Protein AF-A0A660XM13-F1 (afdb_monomer)

Secondary structure (DSSP, 8-state):
--HHHHHHHHHHHHHHHTTT---PPSPBPPHHHHHHHHHHHHHHHHTT-TTS-EEEES--B----HHHHHHHHHHTT---HHHHHHHHHHTTS--B--GGGS-TTEEEE-TTS--TT--EEEEBPPEE-TTSSEEEEEEEEEEETTEEEEEEEEEEEETTEEEEEEEEEE---

Solvent-accessible surface area (backbone atoms only — not comparable to full-atom values): 9943 Å² total; pe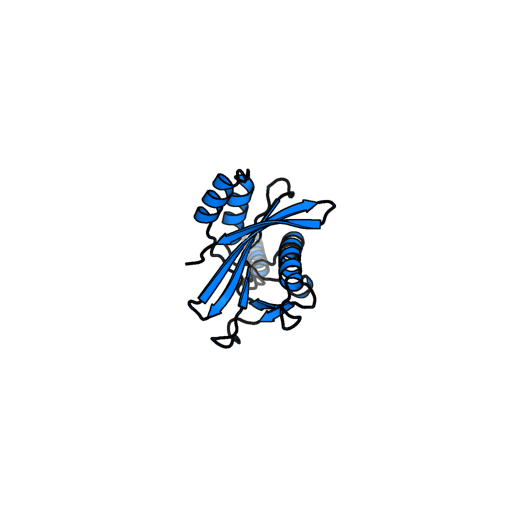r-residue (Å²): 131,77,72,64,60,58,56,54,52,54,55,53,52,56,55,63,70,63,73,74,73,63,84,77,66,57,54,68,65,52,73,67,48,37,49,50,52,40,44,52,49,50,52,53,49,74,75,61,46,91,75,73,54,48,54,33,41,65,74,32,40,52,77,75,64,62,72,60,50,51,54,52,28,62,75,70,69,51,91,46,74,59,26,56,53,36,22,56,60,51,19,75,45,59,45,30,85,60,73,94,66,47,60,90,46,56,40,82,36,54,73,88,77,50,56,87,61,62,53,39,35,40,42,38,50,55,8,49,24,92,86,65,45,40,37,39,34,42,38,32,46,35,52,39,100,88,42,63,51,27,34,39,38,35,28,38,55,54,101,88,42,61,40,81,78,44,74,47,83,40,90,77,130

pLDDT: mean 79.14, std 15.69, range [43.84, 98.0]

Mean predicted aligned error: 10.19 Å

Radius of gyration: 20.8 Å; Cα contacts (8 Å, |Δi|>4): 277; chains: 1; bounding box: 62×31×64 Å

Foldseek 3Di:
DPPPVVVVVVVVVVVVVVPPPDVDDAAADDLLQLLQVQQVVVVVVVVCDPPLAAEAEFWAALDDPLVVVVVVCVVVVNDDPQQSVQLNVQSNTTYGYDPVSHDPRYDYDYPVRDDQQPWHKHKGGWGAGPVRFKIKIKIKTGRHPPDIKIKIFIWGQDPNHTHTPDMDIDDDD

Nearest PDB structures (foldseek):
  3blz-assembly1_D  TM=7.588E-01  e=1.057E-01  Shewanella baltica OS155
  8dte-assembly1_A  TM=4.342E-01  e=5.038E-02  Neisseria gonorrhoeae NCCP11945
  7mqa-assembly1_LH  TM=7.138E-01  e=1.174E+00  Homo sapiens
  6hsy-assembly1_A  TM=4.405E-01  e=1.842E-01  Pseudomonas aeruginosa PAO1
  6bju-assembly1_B  TM=6.022E-01  e=4.947E-01  Pseudomonas sp. EGD-AKN5

Sequence (173 aa):
MKRRTTLLCIIFLLFLVACDLKPEGPPELSNEEHAIISAVLDSIMHQGHPLGTIDVYDLTTTSTNCPSLHIAFEQDSIGSDSLLNNYYNANRIRYALNMDKLPNYVMLKDTEEAEPYSGYTAFTRPGISNDGLLAIVEYSSMSAPLAGCGMAALLEKEDGEWQIVWVEMIWIS

Structure (mmCIF, N/CA/C/O backbone):
data_AF-A0A660XM13-F1
#
_entry.id   AF-A0A660XM13-F1
#
loop_
_atom_site.group_PDB
_atom_site.id
_atom_site.type_symbol
_atom_site.label_atom_id
_atom_site.label_alt_id
_atom_site.label_comp_id
_atom_site.label_asym_id
_atom_site.label_entity_id
_atom_site.label_seq_id
_atom_site.pdbx_PDB_ins_code
_atom_site.Cartn_x
_atom_site.Cartn_y
_atom_site.Cartn_z
_atom_site.occupancy
_atom_site.B_iso_or_equiv
_atom_site.auth_seq_id
_atom_site.auth_comp_id
_atom_site.auth_asym_id
_atom_site.auth_atom_id
_atom_site.pdbx_PDB_model_num
ATOM 1 N N . MET A 1 1 ? 44.561 -3.809 45.316 1.00 52.47 1 MET A N 1
ATOM 2 C CA . MET A 1 1 ? 44.864 -3.737 43.864 1.00 52.47 1 MET A CA 1
ATOM 3 C C . MET A 1 1 ? 44.066 -4.699 42.963 1.00 52.47 1 MET A C 1
ATOM 5 O O . MET A 1 1 ? 44.174 -4.552 41.760 1.00 52.47 1 MET A O 1
ATOM 9 N N . LYS A 1 2 ? 43.216 -5.616 43.467 1.00 51.25 2 LYS A N 1
ATOM 10 C CA . LYS A 1 2 ? 42.500 -6.610 42.625 1.00 51.25 2 LYS A CA 1
ATOM 11 C C . LYS A 1 2 ? 41.149 -6.173 42.015 1.00 51.25 2 LYS A C 1
ATOM 13 O O . LYS A 1 2 ? 40.631 -6.884 41.171 1.00 51.25 2 LYS A O 1
ATOM 18 N N . ARG A 1 3 ? 40.569 -5.030 42.416 1.00 52.56 3 ARG A N 1
ATOM 19 C CA . ARG A 1 3 ? 39.231 -4.583 41.949 1.00 52.56 3 ARG A CA 1
ATOM 20 C C . ARG A 1 3 ? 39.227 -3.775 40.643 1.00 52.56 3 ARG A C 1
ATOM 22 O O . ARG A 1 3 ? 38.187 -3.681 40.008 1.00 52.56 3 ARG A O 1
ATOM 29 N N . ARG A 1 4 ? 40.359 -3.181 40.242 1.00 52.62 4 ARG A N 1
ATOM 30 C CA . ARG A 1 4 ? 40.431 -2.344 39.026 1.00 52.62 4 ARG A CA 1
ATOM 31 C C . ARG A 1 4 ? 40.575 -3.168 37.743 1.00 52.62 4 ARG A C 1
ATOM 33 O O . ARG A 1 4 ? 40.080 -2.752 36.706 1.00 52.62 4 ARG A O 1
ATOM 40 N N . THR A 1 5 ? 41.184 -4.348 37.827 1.00 56.50 5 THR A N 1
ATOM 41 C CA . THR A 1 5 ? 41.402 -5.237 36.677 1.00 56.50 5 THR A CA 1
ATOM 42 C C . THR A 1 5 ? 40.111 -5.904 36.206 1.00 56.50 5 THR A C 1
ATOM 44 O O . THR A 1 5 ? 39.901 -6.046 35.010 1.00 56.50 5 THR A O 1
ATOM 47 N N . THR A 1 6 ? 39.202 -6.244 37.124 1.00 57.38 6 THR A N 1
ATOM 48 C CA . THR A 1 6 ? 37.919 -6.880 36.779 1.00 57.38 6 THR A CA 1
ATOM 49 C C . THR A 1 6 ? 36.967 -5.923 36.057 1.00 57.38 6 THR A C 1
ATOM 51 O O . THR A 1 6 ? 36.249 -6.345 35.158 1.00 57.38 6 THR A O 1
ATOM 54 N N . LEU A 1 7 ? 36.987 -4.630 36.408 1.00 55.59 7 LEU A N 1
ATOM 55 C CA . LEU A 1 7 ? 36.122 -3.620 35.786 1.00 55.59 7 LEU A CA 1
ATOM 56 C C . LEU A 1 7 ? 36.521 -3.338 34.324 1.00 55.59 7 LEU A C 1
ATOM 58 O O . LEU A 1 7 ? 35.660 -3.170 33.469 1.00 55.59 7 LEU A O 1
ATOM 62 N N . LEU A 1 8 ? 37.826 -3.344 34.032 1.00 56.66 8 LEU A N 1
ATOM 63 C CA . LEU A 1 8 ? 38.365 -3.152 32.681 1.00 56.66 8 LEU A CA 1
ATOM 64 C C . LEU A 1 8 ? 38.018 -4.314 31.740 1.00 56.66 8 LEU A C 1
ATOM 66 O O . LEU A 1 8 ? 37.688 -4.069 30.583 1.00 56.66 8 LEU A O 1
ATOM 70 N N . CYS A 1 9 ? 38.007 -5.557 32.234 1.00 55.38 9 CYS A N 1
ATOM 71 C CA . CYS A 1 9 ? 37.605 -6.711 31.425 1.00 55.38 9 CYS A CA 1
ATOM 72 C C . CYS A 1 9 ? 36.116 -6.685 31.042 1.00 55.38 9 CYS A C 1
ATOM 74 O O . CYS A 1 9 ? 35.778 -7.112 29.945 1.00 55.38 9 CYS A O 1
ATOM 76 N N . ILE A 1 10 ? 35.234 -6.159 31.902 1.00 59.25 10 ILE A N 1
ATOM 77 C CA . ILE A 1 10 ? 33.792 -6.055 31.608 1.00 59.25 10 ILE A CA 1
ATOM 78 C C . ILE A 1 10 ? 33.529 -4.995 30.531 1.00 59.25 10 ILE A C 1
ATOM 80 O O . ILE A 1 10 ? 32.739 -5.230 29.623 1.00 59.25 10 ILE A O 1
ATOM 84 N N . ILE A 1 11 ? 34.232 -3.859 30.580 1.00 59.16 11 ILE A N 1
ATOM 85 C CA . ILE A 1 11 ? 34.110 -2.804 29.560 1.00 59.16 11 ILE A CA 1
ATOM 86 C C . ILE A 1 11 ? 34.630 -3.301 28.201 1.00 59.16 11 ILE A C 1
ATOM 88 O O . ILE A 1 11 ? 34.007 -3.034 27.179 1.00 59.16 11 ILE A O 1
ATOM 92 N N . PHE A 1 12 ? 35.716 -4.082 28.179 1.00 54.56 12 PHE A N 1
ATOM 93 C CA . PHE A 1 12 ? 36.238 -4.673 26.940 1.00 54.56 12 PHE A CA 1
ATOM 94 C C . PHE A 1 12 ? 35.311 -5.755 26.358 1.00 54.56 12 PHE A C 1
ATOM 96 O O . PHE A 1 12 ? 35.163 -5.841 25.143 1.00 54.56 12 PHE A O 1
ATOM 103 N N . LEU A 1 13 ? 34.643 -6.544 27.209 1.00 53.69 13 LEU A N 1
ATOM 104 C CA . LEU A 1 13 ? 33.629 -7.515 26.779 1.00 53.69 13 LEU A CA 1
ATOM 105 C C . LEU A 1 13 ? 32.372 -6.837 26.216 1.00 53.69 13 LEU A C 1
ATOM 107 O O . LEU A 1 13 ? 31.831 -7.311 25.225 1.00 53.69 13 LEU A O 1
ATOM 111 N N . LEU A 1 14 ? 31.944 -5.708 26.788 1.00 54.31 14 LEU A N 1
ATOM 112 C CA . LEU A 1 14 ? 30.827 -4.920 26.250 1.00 54.31 14 LEU A CA 1
ATOM 113 C C . LEU A 1 14 ? 31.175 -4.261 24.904 1.00 54.31 14 LEU A C 1
ATOM 115 O O . LEU A 1 14 ? 30.317 -4.189 24.031 1.00 54.31 14 LEU A O 1
ATOM 119 N N . PHE A 1 15 ? 32.430 -3.849 24.697 1.00 51.28 15 PHE A N 1
ATOM 120 C CA . PHE A 1 15 ? 32.892 -3.335 23.401 1.00 51.28 15 PHE A CA 1
ATOM 121 C C . PHE A 1 15 ? 33.014 -4.422 22.322 1.00 51.28 15 PHE A C 1
ATOM 123 O O . PHE A 1 15 ? 32.803 -4.130 21.151 1.00 51.28 15 PHE A O 1
ATOM 130 N N . LEU A 1 16 ? 33.303 -5.674 22.692 1.00 50.00 16 LEU A N 1
ATOM 131 C CA . LEU A 1 16 ? 33.372 -6.791 21.740 1.00 50.00 16 LEU A CA 1
ATOM 132 C C . LEU A 1 16 ? 31.989 -7.298 21.298 1.00 50.00 16 LEU A C 1
ATOM 134 O O . LEU A 1 16 ? 31.873 -7.821 20.196 1.00 50.00 16 LEU A O 1
ATOM 138 N N . VAL A 1 17 ? 30.942 -7.100 22.106 1.00 50.84 17 VAL A N 1
ATOM 139 C CA . VAL A 1 17 ? 29.545 -7.388 21.715 1.00 50.84 17 VAL A CA 1
ATOM 140 C C . VAL A 1 17 ? 28.957 -6.276 20.830 1.00 50.84 17 VAL A C 1
ATOM 142 O O . VAL A 1 17 ? 27.989 -6.505 20.115 1.00 50.84 17 VAL A O 1
ATOM 145 N N . ALA A 1 18 ? 29.565 -5.086 20.811 1.00 49.06 18 ALA A N 1
ATOM 146 C CA . ALA A 1 18 ? 29.131 -3.966 19.972 1.00 49.06 18 ALA A CA 1
ATOM 147 C C . ALA A 1 18 ? 29.688 -4.001 18.529 1.00 49.06 18 ALA A C 1
ATOM 149 O O . ALA A 1 18 ? 29.364 -3.122 17.734 1.00 49.06 18 ALA A O 1
ATOM 150 N N . CYS A 1 19 ? 30.515 -4.994 18.178 1.00 44.31 19 CYS A N 1
ATOM 151 C CA . CYS A 1 19 ? 31.246 -5.054 16.904 1.00 44.31 19 CYS A CA 1
ATOM 152 C C . CYS A 1 19 ? 30.667 -6.042 15.871 1.00 44.31 19 CYS A C 1
ATOM 154 O O . CYS A 1 19 ? 31.425 -6.591 15.077 1.00 44.31 19 CYS A O 1
ATOM 156 N N . ASP A 1 20 ? 29.348 -6.244 15.849 1.00 43.84 20 ASP A N 1
ATOM 157 C CA . ASP A 1 20 ? 28.671 -6.932 14.730 1.00 43.84 20 ASP A CA 1
ATOM 158 C C . ASP A 1 20 ? 27.363 -6.236 14.309 1.00 43.84 20 ASP A C 1
ATOM 160 O O . ASP A 1 20 ? 26.462 -6.825 13.715 1.00 43.84 20 ASP A O 1
ATOM 164 N N . LEU A 1 21 ? 27.255 -4.937 14.609 1.00 46.00 21 LEU A N 1
ATOM 165 C CA . LEU A 1 21 ? 26.263 -4.069 13.985 1.00 46.00 21 LEU A CA 1
ATOM 166 C C . LEU A 1 21 ? 26.720 -3.825 12.545 1.00 46.00 21 LEU A C 1
ATOM 168 O O . LEU A 1 21 ? 27.392 -2.834 12.244 1.00 46.00 21 LEU A O 1
ATOM 172 N N . LYS A 1 22 ? 26.351 -4.737 11.635 1.00 50.84 22 LYS A N 1
ATOM 173 C CA . LYS A 1 22 ? 26.133 -4.343 10.237 1.00 50.84 22 LYS A CA 1
ATOM 174 C C . LYS A 1 22 ? 25.315 -3.046 10.276 1.00 50.84 22 LYS A C 1
ATOM 176 O O . LYS A 1 22 ? 24.415 -2.970 11.113 1.00 50.84 22 LYS A O 1
ATOM 181 N N . PRO A 1 23 ? 25.605 -2.030 9.443 1.00 52.38 23 PRO A N 1
ATOM 182 C CA . PRO A 1 23 ? 24.670 -0.922 9.299 1.00 52.38 23 PRO A CA 1
ATOM 183 C C . PRO A 1 23 ? 23.321 -1.558 8.963 1.00 52.38 23 PRO A C 1
ATOM 185 O O . PRO A 1 23 ? 23.200 -2.192 7.915 1.00 52.38 23 PRO A O 1
ATOM 188 N N . GLU A 1 24 ? 22.386 -1.540 9.919 1.00 66.38 24 GLU A N 1
ATOM 189 C CA . GLU A 1 24 ? 21.099 -2.198 9.749 1.00 66.38 24 GLU A CA 1
ATOM 190 C C . GLU A 1 24 ? 20.472 -1.541 8.526 1.00 66.38 24 GLU A C 1
ATOM 192 O O . GLU A 1 24 ? 20.276 -0.322 8.487 1.00 66.38 24 GLU A O 1
ATOM 197 N N . GLY A 1 25 ? 20.266 -2.344 7.481 1.00 71.38 25 GLY A N 1
ATOM 198 C CA . GLY A 1 25 ? 19.496 -1.915 6.329 1.00 71.38 25 GLY A CA 1
ATOM 199 C C . GLY A 1 25 ? 18.112 -1.441 6.781 1.00 71.38 25 GLY A C 1
ATOM 200 O O . GLY A 1 25 ? 17.726 -1.634 7.940 1.00 71.38 25 GLY A O 1
ATOM 201 N N . PRO A 1 26 ? 17.345 -0.803 5.890 1.00 81.88 26 PRO A N 1
ATOM 202 C CA . PRO A 1 26 ? 15.980 -0.444 6.232 1.00 81.88 26 PRO A CA 1
ATOM 203 C C . PRO A 1 26 ? 15.217 -1.693 6.718 1.00 81.88 26 PRO A C 1
ATOM 205 O O . PRO A 1 26 ? 15.450 -2.788 6.200 1.00 81.88 26 PRO A O 1
ATOM 208 N N . PRO A 1 27 ? 14.337 -1.561 7.725 1.00 86.31 27 PRO A N 1
ATOM 209 C CA . PRO A 1 27 ? 13.591 -2.695 8.248 1.00 86.31 27 PRO A CA 1
ATOM 210 C C . PRO A 1 27 ? 12.765 -3.361 7.146 1.00 86.31 27 PRO A C 1
ATOM 212 O O . PRO A 1 27 ? 12.129 -2.683 6.335 1.00 86.31 27 PRO A O 1
ATOM 215 N N . GLU A 1 28 ? 12.747 -4.691 7.151 1.00 87.94 28 GLU A N 1
ATOM 216 C CA . GLU A 1 28 ? 11.852 -5.461 6.291 1.00 87.94 28 GLU A CA 1
ATOM 217 C C . GLU A 1 28 ? 10.390 -5.263 6.705 1.00 87.94 28 GLU A C 1
ATOM 219 O O . GLU A 1 28 ? 10.068 -5.099 7.890 1.00 87.94 28 GLU A O 1
ATOM 224 N N . LEU A 1 29 ? 9.492 -5.330 5.723 1.00 90.88 29 LEU A N 1
ATOM 225 C CA . LEU A 1 29 ? 8.061 -5.399 5.987 1.00 90.88 29 LEU A CA 1
ATOM 226 C C . LEU A 1 29 ? 7.676 -6.706 6.704 1.00 90.88 29 LEU A C 1
ATOM 228 O O . LEU A 1 29 ? 8.186 -7.800 6.434 1.00 90.88 29 LEU A O 1
ATOM 232 N N . SER A 1 30 ? 6.701 -6.600 7.599 1.00 93.94 30 SER A N 1
ATOM 233 C CA . SER A 1 30 ? 6.035 -7.737 8.228 1.00 93.94 30 SER A CA 1
ATOM 234 C C . SER A 1 30 ? 5.253 -8.572 7.206 1.00 93.94 30 SER A C 1
ATOM 236 O O . SER A 1 30 ? 5.013 -8.146 6.076 1.00 93.94 30 SER A O 1
ATOM 238 N N . ASN A 1 31 ? 4.839 -9.783 7.589 1.00 94.75 31 ASN A N 1
ATOM 239 C CA . ASN A 1 31 ? 4.006 -10.625 6.717 1.00 94.75 31 ASN A CA 1
ATOM 240 C C . ASN A 1 31 ? 2.658 -9.963 6.401 1.00 94.75 31 ASN A C 1
ATOM 242 O O . ASN A 1 31 ? 2.155 -10.107 5.295 1.00 94.75 31 ASN A O 1
ATOM 246 N N . GLU A 1 32 ? 2.111 -9.215 7.359 1.00 96.06 32 GLU A N 1
ATOM 247 C CA . GLU A 1 32 ? 0.845 -8.503 7.198 1.00 96.06 32 GLU A CA 1
ATOM 248 C C . GLU A 1 32 ? 0.959 -7.398 6.142 1.00 96.06 32 GLU A C 1
ATOM 250 O O . GLU A 1 32 ? 0.134 -7.291 5.242 1.00 96.06 32 GLU A O 1
ATOM 255 N N . GLU A 1 33 ? 2.042 -6.623 6.195 1.00 95.44 33 GLU A N 1
ATOM 256 C CA . GLU A 1 33 ? 2.317 -5.564 5.222 1.00 95.44 33 GLU A CA 1
ATOM 257 C C . GLU A 1 33 ? 2.560 -6.129 3.813 1.00 95.44 33 GLU A C 1
ATOM 259 O O . GLU A 1 33 ? 2.095 -5.550 2.832 1.00 95.44 33 GLU A O 1
ATOM 264 N N . HIS A 1 34 ? 3.219 -7.288 3.701 1.00 94.81 34 HIS A N 1
ATOM 265 C CA . HIS A 1 34 ? 3.342 -7.989 2.419 1.00 94.81 34 HIS A CA 1
ATOM 266 C C . HIS A 1 34 ? 1.989 -8.486 1.897 1.00 94.81 34 HIS A C 1
ATOM 268 O O . HIS A 1 34 ? 1.744 -8.384 0.698 1.00 94.81 34 HIS A O 1
ATOM 274 N N . ALA A 1 35 ? 1.106 -8.991 2.765 1.00 96.62 35 ALA A N 1
ATOM 275 C CA . ALA A 1 35 ? -0.227 -9.443 2.365 1.00 96.62 35 ALA A CA 1
ATOM 276 C C . ALA A 1 35 ? -1.072 -8.284 1.808 1.00 96.62 35 ALA A C 1
ATOM 278 O O . ALA A 1 35 ? -1.704 -8.433 0.766 1.00 96.62 35 ALA A O 1
ATOM 279 N N . ILE A 1 36 ? -1.001 -7.106 2.435 1.00 97.38 36 ILE A N 1
ATOM 280 C CA . ILE A 1 36 ? -1.666 -5.885 1.954 1.00 97.38 36 ILE A CA 1
ATOM 281 C C . ILE A 1 36 ? -1.148 -5.483 0.567 1.00 97.38 36 ILE A C 1
ATOM 283 O O . ILE A 1 36 ? -1.937 -5.256 -0.349 1.00 97.38 36 ILE A O 1
ATOM 287 N N . ILE A 1 37 ? 0.176 -5.425 0.386 1.00 95.06 37 ILE A N 1
ATOM 288 C CA . ILE A 1 37 ? 0.780 -5.091 -0.914 1.00 95.06 37 ILE A CA 1
ATOM 289 C C . ILE A 1 37 ? 0.410 -6.137 -1.974 1.00 95.06 37 ILE A C 1
ATOM 291 O O . ILE A 1 37 ? 0.099 -5.775 -3.107 1.00 95.06 37 ILE A O 1
ATOM 295 N N . SER A 1 38 ? 0.387 -7.419 -1.606 1.00 95.56 38 SER A N 1
ATOM 296 C CA . SER A 1 38 ? 0.010 -8.514 -2.506 1.00 95.56 38 SER A CA 1
ATOM 297 C C . SER A 1 38 ? -1.439 -8.395 -2.973 1.00 95.56 38 SER A C 1
ATOM 299 O O . SER A 1 38 ? -1.686 -8.511 -4.167 1.00 95.56 38 SER A O 1
ATOM 301 N N . ALA A 1 39 ? -2.376 -8.053 -2.083 1.00 96.88 39 ALA A N 1
ATOM 302 C CA . ALA A 1 39 ? -3.774 -7.823 -2.455 1.00 96.88 39 ALA A CA 1
ATOM 303 C C . ALA A 1 39 ? -3.925 -6.685 -3.484 1.00 96.88 39 ALA A C 1
ATOM 305 O O . ALA A 1 39 ? -4.717 -6.779 -4.427 1.00 96.88 39 ALA A O 1
ATOM 306 N N . VAL A 1 40 ? -3.127 -5.618 -3.353 1.00 95.25 40 VAL A N 1
ATOM 307 C CA . VAL A 1 40 ? -3.102 -4.523 -4.337 1.00 95.25 40 VAL A CA 1
ATOM 308 C C . VAL A 1 40 ? -2.486 -4.968 -5.662 1.00 95.25 40 VAL A C 1
ATOM 310 O O . VAL A 1 40 ? -3.054 -4.697 -6.719 1.00 95.25 40 VAL A O 1
ATOM 313 N N . LEU A 1 41 ? -1.361 -5.679 -5.625 1.00 93.19 41 LEU A N 1
ATOM 314 C CA . LEU A 1 41 ? -0.715 -6.226 -6.820 1.00 93.19 41 LEU A CA 1
ATOM 315 C C . LEU A 1 41 ? -1.625 -7.197 -7.577 1.00 93.19 41 LEU A C 1
ATOM 317 O O . LEU A 1 41 ? -1.702 -7.118 -8.804 1.00 93.19 41 LEU A O 1
ATOM 321 N N . ASP A 1 42 ? -2.363 -8.045 -6.860 1.00 93.81 42 ASP A N 1
ATOM 322 C CA . ASP A 1 42 ? -3.332 -8.961 -7.451 1.00 93.81 42 ASP A CA 1
ATOM 323 C C . ASP A 1 42 ? -4.424 -8.168 -8.165 1.00 93.81 42 ASP A C 1
ATOM 325 O O . ASP A 1 42 ? -4.728 -8.453 -9.323 1.00 93.81 42 ASP A O 1
ATOM 329 N N . SER A 1 43 ? -4.967 -7.124 -7.536 1.00 92.50 43 SER A N 1
ATOM 330 C CA . SER A 1 43 ? -5.949 -6.241 -8.176 1.00 92.50 43 SER A CA 1
ATOM 331 C C . SER A 1 43 ? -5.402 -5.587 -9.452 1.00 92.50 43 SER A C 1
ATOM 333 O O . SER A 1 43 ? -6.063 -5.628 -10.492 1.00 92.50 43 SER A O 1
ATOM 335 N N . ILE A 1 44 ? -4.172 -5.059 -9.421 1.00 89.31 44 ILE A N 1
ATOM 336 C CA . ILE A 1 44 ? -3.510 -4.465 -10.597 1.00 89.31 44 ILE A CA 1
ATOM 337 C C . ILE A 1 44 ? -3.340 -5.506 -11.712 1.00 89.31 44 ILE A C 1
ATOM 339 O O . ILE A 1 44 ? -3.644 -5.227 -12.873 1.00 89.31 44 ILE A O 1
ATOM 343 N N . MET A 1 45 ? -2.891 -6.717 -11.376 1.00 88.31 45 MET A N 1
ATOM 344 C CA . MET A 1 45 ? -2.705 -7.796 -12.346 1.00 88.31 45 MET A CA 1
ATOM 345 C C . MET A 1 45 ? -4.031 -8.182 -13.020 1.00 88.31 45 MET A C 1
ATOM 347 O O . MET A 1 45 ? -4.096 -8.286 -14.248 1.00 88.31 45 MET A O 1
ATOM 351 N N . HIS A 1 46 ? -5.109 -8.327 -12.240 1.00 87.94 46 HIS A N 1
ATOM 352 C CA . HIS A 1 46 ? -6.442 -8.675 -12.749 1.00 87.94 46 HIS A CA 1
ATOM 353 C C . HIS A 1 46 ? -7.044 -7.601 -13.668 1.00 87.94 46 HIS A C 1
ATOM 355 O O . HIS A 1 46 ? -7.845 -7.933 -14.542 1.00 87.94 46 HIS A O 1
ATOM 361 N N . GLN A 1 47 ? -6.638 -6.335 -13.530 1.00 83.38 47 GLN A N 1
ATOM 362 C CA . GLN A 1 47 ? -7.068 -5.240 -14.412 1.00 83.38 47 GLN A CA 1
ATOM 363 C C . GLN A 1 47 ? -6.427 -5.285 -15.813 1.00 83.38 47 GLN A C 1
ATOM 365 O O . GLN A 1 47 ? -6.742 -4.449 -16.661 1.00 83.38 47 GLN A O 1
ATOM 370 N N . GLY A 1 48 ? -5.596 -6.294 -16.099 1.00 67.19 48 GLY A N 1
ATOM 371 C CA . GLY A 1 48 ? -5.132 -6.606 -17.451 1.00 67.19 48 GLY A CA 1
ATOM 372 C C . GLY A 1 48 ? -3.719 -6.120 -17.739 1.00 67.19 48 GLY A C 1
ATOM 373 O O . GLY A 1 48 ? -3.473 -5.556 -18.808 1.00 67.19 48 GLY A O 1
ATOM 374 N N . HIS A 1 49 ? -2.784 -6.344 -16.809 1.00 68.12 49 HIS A N 1
ATOM 375 C CA . HIS A 1 49 ? -1.392 -5.949 -17.012 1.00 68.12 49 HIS A CA 1
ATOM 376 C C . HIS A 1 49 ? -0.798 -6.681 -18.239 1.00 68.12 49 HIS A C 1
ATOM 378 O O . HIS A 1 49 ? -0.747 -7.915 -18.266 1.00 68.12 49 HIS A O 1
ATOM 384 N N . PRO A 1 50 ? -0.350 -5.955 -19.281 1.00 60.16 50 PRO A N 1
ATOM 385 C CA . PRO A 1 50 ? -0.173 -6.502 -20.632 1.00 60.16 50 PRO A CA 1
ATOM 386 C C . PRO A 1 50 ? 0.975 -7.509 -20.772 1.00 60.16 50 PRO A C 1
ATOM 388 O O . PRO A 1 50 ? 1.039 -8.232 -21.765 1.00 60.16 50 PRO A O 1
ATOM 391 N N . LEU A 1 51 ? 1.889 -7.547 -19.802 1.00 65.12 51 LEU A N 1
ATOM 392 C CA . LEU A 1 51 ? 3.109 -8.355 -19.850 1.00 65.12 51 LEU A CA 1
ATOM 393 C C . LEU A 1 51 ? 3.072 -9.574 -18.920 1.00 65.12 51 LEU A C 1
ATOM 395 O O . LEU A 1 51 ? 4.024 -10.349 -18.906 1.00 65.12 51 LEU A O 1
ATOM 399 N N . GLY A 1 52 ? 1.999 -9.759 -18.142 1.00 74.56 52 GLY A N 1
ATOM 400 C CA . GLY A 1 52 ? 1.906 -10.848 -17.160 1.00 74.56 52 GLY A CA 1
ATOM 401 C C . GLY A 1 52 ? 2.904 -10.744 -15.999 1.00 74.56 52 GLY A C 1
ATOM 402 O O . GLY A 1 52 ? 2.963 -11.651 -15.174 1.00 74.56 52 GLY A O 1
ATOM 403 N N . THR A 1 53 ? 3.662 -9.647 -15.919 1.00 82.69 53 THR A N 1
ATOM 404 C CA . THR A 1 53 ? 4.550 -9.294 -14.806 1.00 82.69 53 THR A CA 1
ATOM 405 C C . THR A 1 53 ? 4.324 -7.846 -14.381 1.00 82.69 53 THR A C 1
ATOM 407 O O . THR A 1 53 ? 3.883 -7.024 -15.192 1.00 82.69 53 THR A O 1
ATOM 410 N N . ILE A 1 54 ? 4.639 -7.538 -13.122 1.00 84.62 54 ILE A N 1
ATOM 411 C CA . ILE A 1 54 ? 4.656 -6.174 -12.573 1.00 84.62 54 ILE A CA 1
ATOM 412 C C . ILE A 1 54 ? 6.066 -5.892 -12.052 1.00 84.62 54 ILE A C 1
ATOM 414 O O . ILE A 1 54 ? 6.565 -6.616 -11.190 1.00 84.62 54 ILE A O 1
ATOM 418 N N . ASP A 1 55 ? 6.696 -4.844 -12.581 1.00 85.06 55 ASP A N 1
ATOM 419 C CA . ASP A 1 55 ? 8.007 -4.390 -12.124 1.00 85.06 55 ASP A CA 1
ATOM 420 C C . ASP A 1 55 ? 7.834 -3.483 -10.894 1.00 85.06 55 ASP A C 1
ATOM 422 O O . ASP A 1 55 ? 7.241 -2.401 -10.968 1.00 85.06 55 ASP A O 1
ATOM 426 N N . VAL A 1 56 ? 8.356 -3.935 -9.754 1.00 84.56 56 VAL A N 1
ATOM 427 C CA . VAL A 1 56 ? 8.383 -3.194 -8.486 1.00 84.56 56 VAL A CA 1
ATOM 428 C C . VAL A 1 56 ? 9.820 -2.798 -8.189 1.00 84.56 56 VAL A C 1
ATOM 430 O O . VAL A 1 56 ? 10.732 -3.583 -8.418 1.00 84.56 56 VAL A O 1
ATOM 433 N N . TYR A 1 57 ? 10.045 -1.582 -7.703 1.00 76.81 57 TYR A N 1
ATOM 434 C CA . TYR A 1 57 ? 11.401 -1.061 -7.527 1.00 76.81 57 TYR A CA 1
ATOM 435 C C . TYR A 1 57 ? 11.834 -1.032 -6.065 1.00 76.81 57 TYR A C 1
ATOM 437 O O . TYR A 1 57 ? 11.033 -0.751 -5.173 1.00 76.81 57 TYR A O 1
ATOM 445 N N . ASP A 1 58 ? 13.126 -1.285 -5.848 1.00 64.62 58 ASP A N 1
ATOM 446 C CA . ASP A 1 58 ? 13.730 -1.574 -4.539 1.00 64.62 58 ASP A CA 1
ATOM 447 C C . ASP A 1 58 ? 13.761 -0.400 -3.546 1.00 64.62 58 ASP A C 1
ATOM 449 O O . ASP A 1 58 ? 14.121 -0.552 -2.379 1.00 64.62 58 ASP A O 1
ATOM 453 N N . LEU A 1 59 ? 13.351 0.793 -3.983 1.00 62.16 59 LEU A N 1
ATOM 454 C CA . LEU A 1 59 ? 13.361 2.001 -3.164 1.00 62.16 59 LEU A CA 1
ATOM 455 C C . LEU A 1 59 ? 11.942 2.469 -2.877 1.00 62.16 59 LEU A C 1
ATOM 457 O O . LEU A 1 59 ? 11.456 3.493 -3.361 1.00 62.16 59 LEU A O 1
ATOM 461 N N . THR A 1 60 ? 11.269 1.677 -2.057 1.00 63.19 60 THR A N 1
ATOM 462 C CA . THR A 1 60 ? 9.922 1.968 -1.611 1.00 63.19 60 THR A CA 1
ATOM 463 C C . THR A 1 60 ? 9.891 3.169 -0.668 1.00 63.19 60 THR A C 1
ATOM 465 O O . THR A 1 60 ? 10.730 3.341 0.223 1.00 63.19 60 THR A O 1
ATOM 468 N N . THR A 1 61 ? 8.964 4.072 -0.953 1.00 64.44 61 THR A N 1
ATOM 469 C CA . THR A 1 61 ? 9.130 5.501 -0.685 1.00 64.44 61 THR A CA 1
ATOM 470 C C . THR A 1 61 ? 8.831 5.856 0.775 1.00 64.44 61 THR A C 1
ATOM 472 O O . THR A 1 61 ? 8.165 5.117 1.496 1.00 64.44 61 THR A O 1
ATOM 475 N N . THR A 1 62 ? 9.320 7.019 1.212 1.00 67.06 62 THR A N 1
ATOM 476 C CA . THR A 1 62 ? 8.951 7.641 2.499 1.00 67.06 62 THR A CA 1
ATOM 477 C C . THR A 1 62 ? 8.023 8.844 2.319 1.00 67.06 62 THR A C 1
ATOM 479 O O . THR A 1 62 ? 7.773 9.587 3.268 1.00 67.06 62 THR A O 1
ATOM 482 N N . SER A 1 63 ? 7.588 9.130 1.090 1.00 68.12 63 SER A N 1
ATOM 483 C CA . SER A 1 63 ? 6.718 10.270 0.804 1.00 68.12 63 SER A CA 1
ATOM 484 C C . SER A 1 63 ? 5.269 9.828 0.928 1.00 68.12 63 SER A C 1
ATOM 486 O O . SER A 1 63 ? 4.862 8.893 0.248 1.00 68.12 63 SER A O 1
ATOM 488 N N . THR A 1 64 ? 4.500 10.516 1.766 1.00 74.06 64 THR A N 1
ATOM 489 C CA . THR A 1 64 ? 3.057 10.289 1.911 1.00 74.06 64 THR A CA 1
ATOM 490 C C . THR A 1 64 ? 2.307 11.576 1.620 1.00 74.06 64 THR A C 1
ATOM 492 O O . THR A 1 64 ? 2.790 12.663 1.955 1.00 74.06 64 THR A O 1
ATOM 495 N N . ASN A 1 65 ? 1.108 11.469 1.051 1.00 78.38 65 ASN A N 1
ATOM 496 C CA . ASN A 1 65 ? 0.223 12.611 0.840 1.00 78.38 65 ASN A CA 1
ATOM 497 C C . ASN A 1 65 ? -0.914 12.621 1.875 1.00 78.38 65 ASN A C 1
ATOM 499 O O . ASN A 1 65 ? -2.097 12.714 1.545 1.00 78.38 65 ASN A O 1
ATOM 503 N N . CYS A 1 66 ? -0.541 12.544 3.159 1.00 82.50 66 CYS A N 1
ATOM 504 C CA . CYS A 1 66 ? -1.489 12.510 4.278 1.00 82.50 66 CYS A CA 1
ATOM 505 C C . CYS A 1 66 ? -2.546 13.635 4.252 1.00 82.50 66 CYS A C 1
ATOM 507 O O . CYS A 1 66 ? -3.695 13.346 4.580 1.00 82.50 66 CYS A O 1
ATOM 509 N N . PRO A 1 67 ? -2.237 14.891 3.855 1.00 85.31 67 PRO A N 1
ATOM 510 C CA . PRO A 1 67 ? -3.264 15.926 3.732 1.00 85.31 67 PRO A CA 1
ATOM 511 C C . PRO A 1 67 ? -4.349 15.591 2.702 1.00 85.31 67 PRO A C 1
ATOM 513 O O . PRO A 1 67 ? -5.528 15.801 2.978 1.00 85.31 67 PRO A O 1
ATOM 516 N N . SER A 1 68 ? -3.974 15.048 1.540 1.00 85.69 68 SER A N 1
ATOM 517 C CA . SER A 1 68 ? -4.952 14.662 0.512 1.00 85.69 68 SER A CA 1
ATOM 518 C C . SER A 1 68 ? -5.784 13.463 0.958 1.00 85.69 68 SER A C 1
ATOM 520 O O . SER A 1 68 ? -6.990 13.447 0.733 1.00 85.69 68 SER A O 1
ATOM 522 N N . LEU A 1 69 ? -5.167 12.507 1.661 1.00 88.12 69 LEU A N 1
ATOM 523 C CA . LEU A 1 69 ? -5.878 11.373 2.257 1.00 88.12 69 LEU A CA 1
ATOM 524 C C . LEU A 1 69 ? -6.892 11.807 3.315 1.00 88.12 69 LEU A C 1
ATOM 526 O O . LEU A 1 69 ? -8.011 11.309 3.315 1.00 88.12 69 LEU A O 1
ATOM 530 N N . HIS A 1 70 ? -6.533 12.758 4.182 1.00 87.75 70 HIS A N 1
ATOM 531 C CA . HIS A 1 70 ? -7.465 13.318 5.162 1.00 87.75 70 HIS A CA 1
ATOM 532 C C . HIS A 1 70 ? -8.696 13.927 4.485 1.00 87.75 70 HIS A C 1
ATOM 534 O O . HIS A 1 70 ? -9.816 13.631 4.887 1.00 87.75 70 HIS A O 1
ATOM 540 N N . ILE A 1 71 ? -8.495 14.731 3.436 1.00 87.06 71 ILE A N 1
ATOM 541 C CA . ILE A 1 71 ? -9.598 15.348 2.686 1.00 87.06 71 ILE A CA 1
ATOM 542 C C . ILE A 1 71 ? -10.482 14.278 2.037 1.00 87.06 71 ILE A C 1
ATOM 544 O O . ILE A 1 71 ? -11.704 14.361 2.140 1.00 87.06 71 ILE A O 1
ATOM 548 N N . ALA A 1 72 ? -9.880 13.275 1.394 1.00 87.50 72 ALA A N 1
ATOM 549 C CA . ALA A 1 72 ? -10.618 12.196 0.743 1.00 87.50 72 ALA A CA 1
ATOM 550 C C . ALA A 1 72 ? -11.445 11.383 1.756 1.00 87.50 72 ALA A C 1
ATOM 552 O O . ALA A 1 72 ? -12.634 11.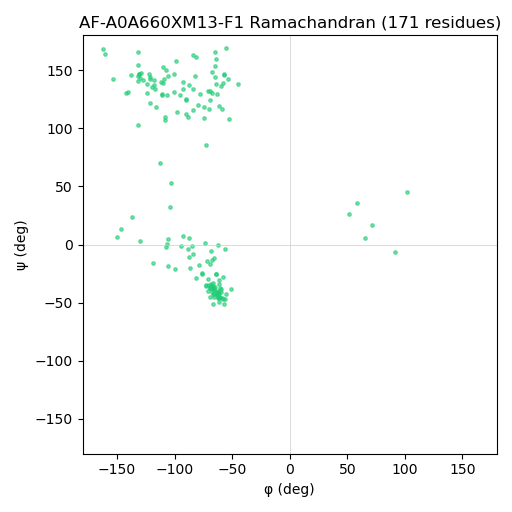151 1.560 1.00 87.50 72 ALA A O 1
ATOM 553 N N . PHE A 1 73 ? -10.852 11.033 2.898 1.00 89.75 73 PHE A N 1
ATOM 554 C CA . PHE A 1 73 ? -11.538 10.295 3.958 1.00 89.75 73 PHE A CA 1
ATOM 555 C C . PHE A 1 73 ? -12.661 11.100 4.616 1.00 89.75 73 PHE A C 1
ATOM 557 O O . PHE A 1 73 ? -13.712 10.538 4.919 1.00 89.75 73 PHE A O 1
ATOM 564 N N . GLU A 1 74 ? -12.484 12.410 4.808 1.00 87.44 74 GLU A N 1
ATOM 565 C CA . GLU A 1 74 ? -13.560 13.287 5.281 1.00 87.44 74 GLU A CA 1
ATOM 566 C C . GLU A 1 74 ? -14.724 13.352 4.282 1.00 87.44 74 GLU A C 1
ATOM 568 O O . GLU A 1 74 ? -15.884 13.279 4.693 1.00 87.44 74 GLU A O 1
ATOM 573 N N . GLN A 1 75 ? -14.432 13.461 2.982 1.00 85.94 75 GLN A N 1
ATOM 574 C CA . GLN A 1 75 ? -15.446 13.499 1.922 1.00 85.94 75 GLN A CA 1
ATOM 575 C C . GLN A 1 75 ? -16.266 12.206 1.867 1.00 85.94 75 GLN A C 1
ATOM 577 O O . GLN A 1 75 ? -17.495 12.267 1.779 1.00 85.94 75 GLN A O 1
ATOM 582 N N . ASP A 1 76 ? -15.603 11.062 2.017 1.00 85.06 76 ASP A N 1
ATOM 583 C CA . ASP A 1 76 ? -16.227 9.740 1.932 1.00 85.06 76 ASP A CA 1
ATOM 584 C C . ASP A 1 76 ? -16.688 9.190 3.292 1.00 85.06 76 ASP A C 1
ATOM 586 O O . ASP A 1 76 ? -17.161 8.060 3.390 1.00 85.06 76 ASP A O 1
ATOM 590 N N . SER A 1 77 ? -16.621 10.007 4.352 1.00 84.50 77 SER A N 1
ATOM 591 C CA . SER A 1 77 ? -17.052 9.653 5.716 1.00 84.50 77 SER A CA 1
ATOM 592 C C . SER A 1 77 ? -16.339 8.423 6.306 1.00 84.50 77 SER A C 1
ATOM 594 O O . SER A 1 77 ? -16.930 7.651 7.064 1.00 84.50 77 SER A O 1
ATOM 596 N N . ILE A 1 78 ? -15.053 8.253 5.991 1.00 81.44 78 ILE A N 1
ATOM 597 C CA . ILE A 1 78 ? -14.211 7.144 6.454 1.00 81.44 78 ILE A CA 1
ATOM 598 C C . ILE A 1 78 ? -13.561 7.513 7.798 1.00 81.44 78 ILE A C 1
ATOM 600 O O . ILE A 1 78 ? -12.660 8.353 7.880 1.00 81.44 78 ILE A O 1
ATOM 604 N N . GLY A 1 79 ? -13.998 6.855 8.877 1.00 76.75 79 GLY A N 1
ATOM 605 C CA . GLY A 1 79 ? -13.415 7.015 10.214 1.00 76.75 79 GLY A CA 1
ATOM 606 C C . GLY A 1 79 ? -12.011 6.410 10.292 1.00 76.75 79 GLY A C 1
ATOM 607 O O . GLY A 1 79 ? -11.849 5.206 10.120 1.00 76.75 79 GLY A O 1
ATOM 608 N N . SER A 1 80 ? -10.986 7.231 10.537 1.00 70.12 80 SER A N 1
ATOM 609 C CA . SER A 1 80 ? -9.616 6.861 10.141 1.00 70.12 80 SER A CA 1
ATOM 610 C C . SER A 1 80 ? -8.486 7.420 11.012 1.00 70.12 80 SER A C 1
ATOM 612 O O . SER A 1 80 ? -7.316 7.208 10.695 1.00 70.12 80 SER A O 1
ATOM 614 N N . ASP A 1 81 ? -8.789 8.076 12.134 1.00 74.19 81 ASP A N 1
ATOM 615 C CA . ASP A 1 81 ? -7.787 8.835 12.903 1.00 74.19 81 ASP A CA 1
ATOM 616 C C . ASP A 1 81 ? -6.563 7.998 13.315 1.00 74.19 81 ASP A C 1
ATOM 618 O O . ASP A 1 81 ? -5.420 8.443 13.192 1.00 74.19 81 ASP A O 1
ATOM 622 N N . SER A 1 82 ? -6.775 6.755 13.771 1.00 86.69 82 SER A N 1
ATOM 623 C CA . SER A 1 82 ? -5.655 5.859 14.108 1.00 86.69 82 SER A CA 1
ATOM 624 C C . SER A 1 82 ? -4.923 5.334 12.871 1.00 86.69 82 SER A C 1
ATOM 626 O O . SER A 1 82 ? -3.701 5.205 12.896 1.00 86.69 82 SER A O 1
ATOM 628 N N . LEU A 1 83 ? -5.653 5.091 11.779 1.00 92.81 83 LEU A N 1
ATOM 629 C CA . LEU A 1 83 ? -5.124 4.551 10.532 1.00 92.81 83 LEU A CA 1
ATOM 630 C C . LEU A 1 83 ? -4.172 5.546 9.860 1.00 92.81 83 LEU A C 1
ATOM 632 O O . LEU A 1 83 ? -3.029 5.195 9.576 1.00 92.81 83 LEU A O 1
ATOM 636 N N . LEU A 1 84 ? -4.602 6.798 9.672 1.00 91.62 84 LEU A N 1
ATOM 637 C CA . LEU A 1 84 ? -3.783 7.834 9.034 1.00 91.62 84 LEU A CA 1
ATOM 638 C C . LEU A 1 84 ? -2.564 8.210 9.881 1.00 91.62 84 LEU A C 1
ATOM 640 O O . LEU A 1 84 ? -1.478 8.415 9.341 1.00 91.62 84 LEU A O 1
ATOM 644 N N . ASN A 1 85 ? -2.693 8.227 11.211 1.00 91.75 85 ASN A N 1
ATOM 645 C CA . ASN A 1 85 ? -1.542 8.444 12.085 1.00 91.75 85 ASN A CA 1
ATOM 646 C C . ASN A 1 85 ? -0.537 7.279 12.017 1.00 91.75 85 ASN A C 1
ATOM 648 O O . ASN A 1 85 ? 0.673 7.508 11.964 1.00 91.75 85 ASN A O 1
ATOM 652 N N . ASN A 1 86 ? -1.005 6.029 12.004 1.00 93.56 86 ASN A N 1
ATOM 653 C CA . ASN A 1 86 ? -0.128 4.863 11.875 1.00 93.56 86 ASN A CA 1
ATOM 654 C C . ASN A 1 86 ? 0.558 4.839 10.506 1.00 93.56 86 ASN A C 1
ATOM 656 O O . ASN A 1 86 ? 1.768 4.633 10.439 1.00 93.56 86 ASN A O 1
ATOM 660 N N . TYR A 1 87 ? -0.1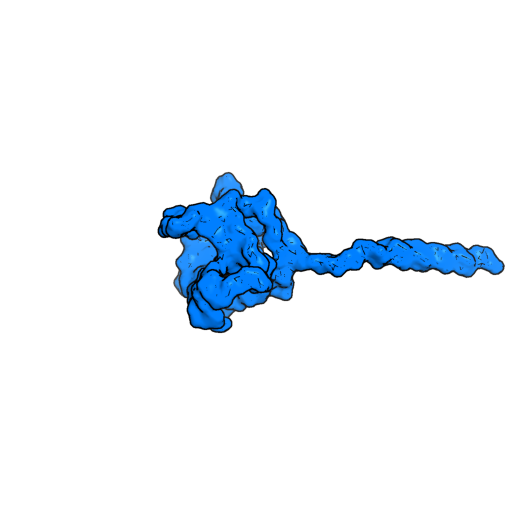85 5.142 9.442 1.00 93.06 87 TYR A N 1
ATOM 661 C CA . TYR A 1 87 ? 0.333 5.295 8.085 1.00 93.06 87 TYR A CA 1
ATOM 662 C C . TYR A 1 87 ? 1.426 6.364 7.995 1.00 93.06 87 TYR A C 1
ATOM 664 O O . TYR A 1 87 ? 2.535 6.086 7.528 1.00 93.06 87 TYR A O 1
ATOM 672 N N . TYR A 1 88 ? 1.152 7.565 8.515 1.00 91.06 88 TYR A N 1
ATOM 673 C CA . TYR A 1 88 ? 2.124 8.651 8.564 1.00 91.06 88 TYR A CA 1
ATOM 674 C C . TYR A 1 88 ? 3.398 8.219 9.291 1.00 91.06 88 TYR A C 1
ATOM 676 O O . TYR A 1 88 ? 4.498 8.436 8.792 1.00 91.06 88 TYR A O 1
ATOM 684 N N . ASN A 1 89 ? 3.264 7.569 10.452 1.00 90.69 89 ASN A N 1
ATOM 685 C CA . ASN A 1 89 ? 4.406 7.132 11.250 1.00 90.69 89 ASN A CA 1
ATOM 686 C C . ASN A 1 89 ? 5.219 6.018 10.579 1.00 90.69 89 ASN A C 1
ATOM 688 O O . ASN A 1 89 ? 6.450 6.074 10.622 1.00 90.69 89 ASN A O 1
ATOM 692 N N . ALA A 1 90 ? 4.560 5.044 9.948 1.00 89.88 90 ALA A N 1
ATOM 693 C CA . ALA A 1 90 ? 5.209 3.928 9.262 1.00 89.88 90 ALA A CA 1
ATOM 694 C C . ALA A 1 90 ? 6.124 4.409 8.125 1.00 89.88 90 ALA A C 1
ATOM 696 O O . ALA A 1 90 ? 7.226 3.891 7.950 1.00 89.88 90 ALA A O 1
ATOM 697 N N . ASN A 1 91 ? 5.713 5.458 7.414 1.00 88.94 91 ASN A N 1
ATOM 698 C CA . ASN A 1 91 ? 6.432 5.995 6.261 1.00 88.94 91 ASN A CA 1
ATOM 699 C C . 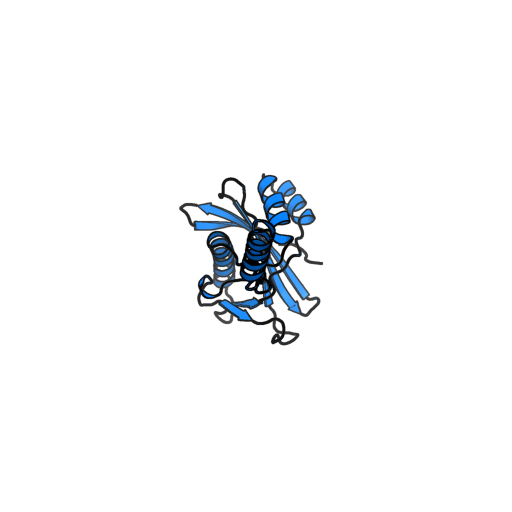ASN A 1 91 ? 7.501 7.043 6.605 1.00 88.94 91 ASN A C 1
ATOM 701 O O . ASN A 1 91 ? 8.122 7.611 5.711 1.00 88.94 91 ASN A O 1
ATOM 705 N N . ARG A 1 92 ? 7.781 7.294 7.893 1.00 87.00 92 ARG A N 1
ATOM 706 C CA . ARG A 1 92 ? 8.877 8.197 8.310 1.00 87.00 92 ARG A CA 1
ATOM 707 C C . ARG A 1 92 ? 10.266 7.609 8.081 1.00 87.00 92 ARG A C 1
ATOM 709 O O . ARG A 1 92 ? 11.259 8.330 8.186 1.00 87.00 92 ARG A O 1
ATOM 716 N N . ILE A 1 93 ? 10.337 6.307 7.834 1.00 83.62 93 ILE A N 1
ATOM 717 C CA . ILE A 1 93 ? 11.567 5.555 7.625 1.00 83.62 93 ILE A CA 1
ATOM 718 C C . ILE A 1 93 ? 11.444 4.737 6.346 1.00 83.62 93 ILE A C 1
ATOM 720 O O . ILE A 1 93 ? 10.360 4.281 5.992 1.00 83.62 93 ILE A O 1
ATOM 724 N N . ARG A 1 94 ? 12.572 4.544 5.660 1.00 83.31 94 ARG A N 1
ATOM 725 C CA . ARG A 1 94 ? 12.642 3.626 4.519 1.00 83.31 94 ARG A CA 1
ATOM 726 C C . ARG A 1 94 ? 12.399 2.197 4.994 1.00 83.31 94 ARG A C 1
ATOM 728 O O . ARG A 1 94 ? 12.700 1.873 6.142 1.00 83.31 94 ARG A O 1
ATOM 735 N N . TYR A 1 95 ? 11.908 1.354 4.099 1.00 85.94 95 TYR A N 1
ATOM 736 C CA . TYR A 1 95 ? 11.709 -0.072 4.334 1.00 85.94 95 TYR A CA 1
ATOM 737 C C . TYR A 1 95 ? 12.289 -0.885 3.174 1.00 85.94 95 TYR A C 1
ATOM 739 O O . TYR A 1 95 ? 12.605 -0.317 2.130 1.00 85.94 95 TYR A O 1
ATOM 747 N N . ALA A 1 96 ? 12.450 -2.189 3.381 1.00 84.44 96 ALA A N 1
ATOM 748 C CA . ALA A 1 96 ? 12.807 -3.141 2.334 1.00 84.44 96 ALA A CA 1
ATOM 749 C C . ALA A 1 96 ? 11.640 -4.093 2.049 1.00 84.44 96 ALA A C 1
ATOM 751 O O . ALA A 1 96 ? 10.959 -4.557 2.974 1.00 84.44 96 ALA A O 1
ATOM 752 N N . LEU A 1 97 ? 11.434 -4.398 0.768 1.00 84.25 97 LEU A N 1
ATOM 753 C CA . LEU A 1 97 ? 10.565 -5.485 0.328 1.00 84.25 97 LEU A CA 1
ATOM 754 C C . LEU A 1 97 ? 11.318 -6.813 0.389 1.00 84.25 97 LEU A C 1
ATOM 756 O O . LEU A 1 97 ? 12.511 -6.881 0.105 1.00 84.25 97 LEU A O 1
ATOM 760 N N . ASN A 1 98 ? 10.606 -7.882 0.733 1.00 86.06 98 ASN A N 1
ATOM 761 C CA . ASN A 1 98 ? 11.134 -9.235 0.687 1.00 86.06 98 ASN A CA 1
ATOM 762 C C . ASN A 1 98 ? 10.476 -9.992 -0.473 1.00 86.06 98 ASN A C 1
ATOM 764 O O . ASN A 1 98 ? 9.290 -10.321 -0.419 1.00 86.06 98 ASN A O 1
ATOM 768 N N . MET A 1 99 ? 11.256 -10.278 -1.519 1.00 82.44 99 MET A N 1
ATOM 769 C CA . MET A 1 99 ? 10.752 -10.926 -2.735 1.00 82.44 99 MET A CA 1
ATOM 770 C C . MET A 1 99 ? 10.167 -12.311 -2.511 1.00 82.44 99 MET A C 1
ATOM 772 O O . MET A 1 99 ? 9.216 -12.678 -3.194 1.00 82.44 99 MET A O 1
ATOM 776 N N . ASP A 1 100 ? 10.666 -13.052 -1.524 1.00 87.81 100 ASP A N 1
ATOM 777 C CA . ASP A 1 100 ? 10.159 -14.392 -1.218 1.00 87.81 100 ASP A CA 1
ATOM 778 C C . ASP A 1 100 ? 8.723 -14.359 -0.665 1.00 87.81 100 ASP A C 1
ATOM 780 O O . ASP A 1 100 ? 8.065 -15.396 -0.565 1.00 87.81 100 ASP A O 1
ATOM 784 N N . LYS A 1 101 ? 8.236 -13.171 -0.286 1.00 89.75 101 LYS A N 1
ATOM 785 C CA . LYS A 1 101 ? 6.889 -12.936 0.243 1.00 89.75 101 LYS A CA 1
ATOM 786 C C . LYS A 1 101 ? 5.960 -12.235 -0.749 1.00 89.75 101 LYS A C 1
ATOM 788 O O . LYS A 1 101 ? 4.823 -11.951 -0.383 1.00 89.75 101 LYS A O 1
ATOM 793 N N . LEU A 1 102 ? 6.429 -11.929 -1.959 1.00 90.12 102 LEU A N 1
ATOM 794 C CA . LEU A 1 102 ? 5.622 -11.300 -3.003 1.00 90.12 102 LEU A CA 1
ATOM 795 C C . LEU A 1 102 ? 5.100 -12.342 -4.006 1.00 90.12 102 LEU A C 1
ATOM 797 O O . LEU A 1 102 ? 5.678 -13.425 -4.138 1.00 90.12 102 LEU A O 1
ATOM 801 N N . PRO A 1 103 ? 4.007 -12.037 -4.730 1.00 91.94 103 PRO A N 1
ATOM 802 C CA . PRO A 1 103 ? 3.510 -12.909 -5.784 1.00 91.94 103 PRO A CA 1
ATOM 803 C C . PRO A 1 103 ? 4.572 -13.187 -6.854 1.00 91.94 103 PRO A C 1
ATOM 805 O O . PRO A 1 103 ? 5.373 -12.325 -7.210 1.00 91.94 103 PRO A O 1
ATOM 808 N N . ASN A 1 104 ? 4.548 -14.389 -7.428 1.00 91.62 104 ASN A N 1
ATOM 809 C CA . ASN A 1 104 ? 5.575 -14.865 -8.365 1.00 91.62 104 ASN A CA 1
ATOM 810 C C . ASN A 1 104 ? 5.644 -14.107 -9.706 1.00 91.62 104 ASN A C 1
ATOM 812 O O . ASN A 1 104 ? 6.584 -14.311 -10.471 1.00 91.62 104 ASN A O 1
ATOM 816 N N . TYR A 1 105 ? 4.647 -13.277 -10.008 1.00 89.44 105 TYR A N 1
ATOM 817 C CA . TYR A 1 105 ? 4.616 -12.415 -11.187 1.00 89.44 105 TYR A CA 1
ATOM 818 C C . TYR A 1 105 ? 5.277 -11.047 -10.942 1.00 89.44 105 TYR A C 1
ATOM 820 O O . TYR A 1 105 ? 5.354 -10.223 -11.857 1.00 89.44 105 TYR A O 1
ATOM 828 N N . VAL A 1 106 ? 5.719 -10.774 -9.713 1.00 89.00 106 VAL A N 1
ATOM 829 C CA . VAL A 1 106 ? 6.429 -9.546 -9.359 1.00 89.00 106 VAL A CA 1
ATOM 830 C C . VAL A 1 106 ? 7.904 -9.697 -9.689 1.00 89.00 106 VAL A C 1
ATOM 832 O O . VAL A 1 106 ? 8.536 -10.695 -9.347 1.00 89.00 106 VAL A O 1
ATOM 835 N N . MET A 1 107 ? 8.464 -8.674 -10.322 1.00 86.00 107 MET A N 1
ATOM 836 C CA . MET A 1 107 ? 9.888 -8.570 -10.606 1.00 86.00 107 MET A CA 1
ATOM 837 C C . MET A 1 107 ? 10.449 -7.369 -9.855 1.00 86.00 107 MET A C 1
ATOM 839 O O . MET A 1 107 ? 10.044 -6.238 -10.111 1.00 86.00 107 MET A O 1
ATOM 843 N N . LEU A 1 108 ? 11.390 -7.608 -8.942 1.00 81.56 108 LEU A N 1
ATOM 844 C CA . LEU A 1 108 ? 12.105 -6.529 -8.269 1.00 81.56 108 LEU A CA 1
ATOM 845 C C . LEU A 1 108 ? 13.174 -5.964 -9.195 1.00 81.56 108 LEU A C 1
ATOM 847 O O . LEU A 1 108 ? 13.964 -6.716 -9.775 1.00 81.56 108 LEU A O 1
ATOM 851 N N . LYS A 1 109 ? 13.181 -4.646 -9.347 1.00 76.94 109 LYS A N 1
ATOM 852 C CA . LYS A 1 109 ? 14.155 -3.906 -10.140 1.00 76.94 109 LYS A CA 1
ATOM 853 C C . LYS A 1 109 ? 14.941 -2.978 -9.231 1.00 76.94 109 LYS A C 1
ATOM 855 O O . LYS A 1 109 ? 14.361 -2.237 -8.434 1.00 76.94 109 LYS A O 1
ATOM 860 N N . ASP A 1 110 ? 16.256 -2.976 -9.397 1.00 69.81 110 ASP A N 1
ATOM 861 C CA . ASP A 1 110 ? 17.075 -1.942 -8.788 1.00 69.81 110 ASP A CA 1
ATOM 862 C C . ASP A 1 110 ? 16.820 -0.614 -9.515 1.00 69.81 110 ASP A C 1
ATOM 864 O O . ASP A 1 110 ? 16.835 -0.532 -10.746 1.00 69.81 110 ASP A O 1
ATOM 868 N N . THR A 1 111 ? 16.584 0.443 -8.742 1.00 64.06 111 THR A N 1
ATOM 869 C CA . THR A 1 111 ? 16.504 1.815 -9.248 1.00 64.06 111 THR A CA 1
ATOM 870 C C . THR A 1 111 ? 17.772 2.266 -9.975 1.00 64.06 111 THR A C 1
ATOM 872 O O . THR A 1 111 ? 17.674 3.110 -10.863 1.00 64.06 111 THR A O 1
ATOM 875 N N . GLU A 1 112 ? 18.946 1.720 -9.641 1.00 63.09 112 GLU A N 1
ATOM 876 C CA . GLU A 1 112 ? 20.213 2.048 -10.311 1.00 63.09 112 GLU A CA 1
ATOM 877 C C . GLU A 1 112 ? 20.358 1.375 -11.686 1.00 63.09 112 GLU A C 1
ATOM 879 O O . GLU A 1 112 ? 21.036 1.909 -12.565 1.00 63.09 112 GLU A O 1
ATOM 884 N N . GLU A 1 113 ? 19.686 0.240 -11.902 1.00 60.44 113 GLU A N 1
ATOM 885 C CA . GLU A 1 113 ? 19.671 -0.491 -13.178 1.00 60.44 113 GLU A CA 1
ATOM 886 C C . GLU A 1 113 ? 18.466 -0.125 -14.065 1.00 60.44 113 GLU A C 1
ATOM 888 O O . GLU A 1 113 ? 18.324 -0.632 -15.180 1.00 60.44 113 GLU A O 1
ATOM 893 N N . ALA A 1 114 ? 17.597 0.767 -13.581 1.00 59.38 114 ALA A N 1
ATOM 894 C CA . ALA A 1 114 ? 16.407 1.225 -14.281 1.00 59.38 114 ALA A CA 1
ATOM 895 C C . ALA A 1 114 ? 16.765 1.964 -15.576 1.00 59.38 114 ALA A C 1
ATOM 897 O O . ALA A 1 114 ? 17.523 2.940 -15.561 1.00 59.38 114 ALA A O 1
ATOM 898 N N . GLU A 1 115 ? 16.152 1.586 -16.701 1.00 61.00 115 GLU A N 1
ATOM 899 C CA . GLU A 1 115 ? 16.171 2.475 -17.856 1.00 61.00 115 GLU A CA 1
ATOM 900 C C . GLU A 1 115 ? 15.400 3.758 -17.489 1.00 61.00 115 GLU A C 1
ATOM 902 O O . GLU A 1 115 ? 14.321 3.682 -16.904 1.00 61.00 115 GLU A O 1
ATOM 907 N N . PRO A 1 116 ? 15.876 4.960 -17.852 1.00 55.25 116 PRO A N 1
ATOM 908 C CA . PRO A 1 116 ? 15.248 6.233 -17.465 1.00 55.25 116 PRO A CA 1
ATOM 909 C C . PRO A 1 116 ? 13.806 6.436 -17.986 1.00 55.25 116 PRO A C 1
ATOM 911 O O . PRO A 1 116 ? 13.188 7.464 -17.710 1.00 55.25 116 PRO A O 1
ATOM 914 N N . TYR A 1 117 ? 13.275 5.461 -18.730 1.00 56.09 117 TYR A N 1
ATOM 915 C CA . TYR A 1 117 ? 11.925 5.414 -19.292 1.00 56.09 117 TYR A CA 1
ATOM 916 C C . TYR A 1 117 ? 11.186 4.098 -18.997 1.00 56.09 117 TYR A C 1
ATOM 918 O O . TYR A 1 117 ? 10.076 3.907 -19.493 1.00 56.09 117 TYR A O 1
ATOM 926 N N . SER A 1 118 ? 11.777 3.174 -18.229 1.00 61.91 118 SER A N 1
ATOM 927 C CA . SER A 1 118 ? 11.056 1.990 -17.767 1.00 61.91 118 SER A CA 1
ATOM 928 C C . SER A 1 118 ? 10.118 2.441 -16.659 1.00 61.91 118 SER A C 1
ATOM 930 O O . SER A 1 118 ? 10.568 2.849 -15.586 1.00 61.91 118 SER A O 1
ATOM 932 N N . GLY A 1 119 ? 8.821 2.450 -16.954 1.00 67.44 119 GLY A N 1
ATOM 933 C CA . GLY A 1 119 ? 7.834 2.760 -15.940 1.00 67.44 119 GLY A CA 1
ATOM 934 C C . GLY A 1 119 ? 7.947 1.801 -14.756 1.00 67.44 119 GLY A C 1
ATOM 935 O O . GLY A 1 119 ? 8.294 0.637 -14.936 1.00 67.44 119 GLY A O 1
ATOM 936 N N . TYR A 1 120 ? 7.676 2.293 -13.552 1.00 74.31 120 TYR A N 1
ATOM 937 C CA . TYR A 1 120 ? 7.814 1.522 -12.329 1.00 74.31 120 TYR A CA 1
ATOM 938 C C . TYR A 1 120 ? 6.596 1.611 -11.431 1.00 74.31 120 TYR A C 1
ATOM 940 O O . TYR A 1 120 ? 5.959 2.663 -11.335 1.00 74.31 120 TYR A O 1
ATOM 948 N N . THR A 1 121 ? 6.316 0.513 -10.728 1.00 83.44 121 THR A N 1
ATOM 949 C CA . THR A 1 121 ? 5.405 0.513 -9.588 1.00 83.44 121 THR A CA 1
ATOM 950 C C . THR A 1 121 ? 6.194 0.656 -8.290 1.00 83.44 121 THR A C 1
ATOM 952 O O . THR A 1 121 ? 7.147 -0.079 -8.032 1.00 83.44 121 THR A O 1
ATOM 955 N N . ALA A 1 122 ? 5.797 1.610 -7.455 1.00 84.62 122 ALA A N 1
ATOM 956 C CA . ALA A 1 122 ? 6.343 1.775 -6.114 1.00 84.62 122 ALA A CA 1
ATOM 957 C C . ALA A 1 122 ? 5.215 1.893 -5.098 1.00 84.62 122 ALA A C 1
ATOM 959 O O . ALA A 1 122 ? 4.192 2.522 -5.369 1.00 84.62 122 ALA A O 1
ATOM 960 N N . PHE A 1 123 ? 5.444 1.322 -3.921 1.00 88.50 123 PHE A N 1
ATOM 961 C CA . PHE A 1 123 ? 4.519 1.355 -2.799 1.00 88.50 123 PHE A CA 1
ATOM 962 C C . PHE A 1 123 ? 5.079 2.238 -1.686 1.00 88.50 123 PHE A C 1
ATOM 964 O O . PHE A 1 123 ? 6.295 2.406 -1.539 1.00 88.50 123 PHE A O 1
ATOM 971 N N . THR A 1 124 ? 4.164 2.799 -0.911 1.00 89.69 124 THR A N 1
ATOM 972 C CA . THR A 1 124 ? 4.422 3.255 0.453 1.00 89.69 124 THR A CA 1
ATOM 973 C C . THR A 1 124 ? 4.286 2.078 1.410 1.00 89.69 124 THR A C 1
ATOM 975 O O . THR A 1 124 ? 3.702 1.038 1.088 1.00 89.69 124 THR A O 1
ATOM 978 N N . ARG A 1 125 ? 4.817 2.233 2.618 1.00 92.31 125 ARG A N 1
ATOM 979 C CA . ARG A 1 125 ? 4.618 1.258 3.679 1.00 92.31 125 ARG A CA 1
ATOM 980 C C . ARG A 1 125 ? 3.144 1.278 4.098 1.00 92.31 125 ARG A C 1
ATOM 982 O O . ARG A 1 125 ? 2.638 2.366 4.390 1.00 92.31 125 ARG A O 1
ATOM 989 N N . PRO A 1 126 ? 2.461 0.124 4.187 1.00 94.06 126 PRO A N 1
ATOM 990 C CA . PRO A 1 126 ? 1.082 0.102 4.645 1.00 94.06 126 PRO A CA 1
ATOM 991 C C . PRO A 1 126 ? 0.938 0.666 6.063 1.00 94.06 126 PRO A C 1
ATOM 993 O O . PRO A 1 126 ? 1.717 0.346 6.961 1.00 94.06 126 PRO A O 1
ATOM 996 N N . GLY A 1 127 ? -0.076 1.497 6.273 1.00 94.31 127 GLY A N 1
ATOM 997 C CA . GLY A 1 127 ? -0.556 1.852 7.603 1.00 94.31 127 GLY A CA 1
ATOM 998 C C . GLY A 1 127 ? -1.679 0.910 7.991 1.00 94.31 127 GLY A C 1
ATOM 999 O O . GLY A 1 127 ? -2.572 0.689 7.187 1.00 94.31 127 GLY A O 1
ATOM 1000 N N . ILE A 1 128 ? -1.648 0.372 9.207 1.00 95.88 128 ILE A N 1
ATOM 1001 C CA . ILE A 1 128 ? -2.667 -0.556 9.715 1.00 95.88 128 ILE A CA 1
ATOM 1002 C C . ILE A 1 128 ? -3.343 0.091 10.924 1.00 95.88 128 ILE A C 1
ATOM 1004 O O . ILE A 1 128 ? -2.668 0.700 11.761 1.00 95.88 128 ILE A O 1
ATOM 1008 N N . SER A 1 129 ? -4.667 -0.003 11.024 1.00 94.75 129 SER A N 1
ATOM 1009 C CA . SER A 1 129 ? -5.426 0.479 12.181 1.00 94.75 129 SER A CA 1
ATOM 1010 C C . SER A 1 129 ? -5.072 -0.300 13.452 1.00 94.75 129 SER A C 1
ATOM 1012 O O . SER A 1 129 ? -4.563 -1.418 13.411 1.00 94.75 129 SER A O 1
ATOM 1014 N N . ASN A 1 130 ? -5.350 0.279 14.622 1.00 93.75 130 ASN A N 1
ATOM 1015 C CA . ASN A 1 130 ? -4.983 -0.346 15.902 1.00 93.75 130 ASN A CA 1
ATOM 1016 C C . ASN A 1 130 ? -5.697 -1.681 16.178 1.00 93.75 130 ASN A C 1
ATOM 1018 O O . ASN A 1 130 ? -5.186 -2.496 16.943 1.00 93.75 130 ASN A O 1
ATOM 1022 N N . ASP A 1 131 ? -6.877 -1.889 15.596 1.00 93.06 131 ASP A N 1
ATOM 1023 C CA . ASP A 1 131 ? -7.623 -3.148 15.670 1.00 93.06 131 ASP A CA 1
ATOM 1024 C C . ASP A 1 131 ? -7.168 -4.184 14.627 1.00 93.06 131 ASP A C 1
ATOM 1026 O O . ASP A 1 131 ? -7.575 -5.341 14.707 1.00 93.06 131 ASP A O 1
ATOM 1030 N N . GLY A 1 132 ? -6.302 -3.796 13.685 1.00 93.94 132 GLY A N 1
ATOM 1031 C CA . GLY A 1 132 ? -5.801 -4.670 12.627 1.00 93.94 132 GLY A CA 1
ATOM 1032 C C . GLY A 1 132 ? -6.830 -5.013 11.549 1.00 93.94 132 GLY A C 1
ATOM 1033 O O . GLY A 1 132 ? -6.624 -5.988 10.830 1.00 93.94 132 GLY A O 1
ATOM 1034 N N . LEU A 1 133 ? -7.934 -4.262 11.458 1.00 94.56 133 LEU A N 1
ATOM 1035 C CA . LEU A 1 133 ? -9.032 -4.534 10.522 1.00 94.56 133 LEU A CA 1
ATOM 1036 C C . LEU A 1 133 ? -8.996 -3.666 9.263 1.00 94.56 133 LEU A C 1
ATOM 1038 O O . LEU A 1 133 ? -9.577 -4.052 8.254 1.00 94.56 133 LEU A O 1
ATOM 1042 N N . LEU A 1 134 ? -8.314 -2.522 9.313 1.00 95.88 134 LEU A N 1
ATOM 1043 C CA . LEU A 1 134 ? -8.168 -1.603 8.192 1.00 95.88 134 LEU A CA 1
ATOM 1044 C C . LEU A 1 134 ? -6.698 -1.402 7.855 1.00 95.88 134 LEU A C 1
ATOM 1046 O O . LEU A 1 134 ? -5.846 -1.314 8.745 1.00 95.88 134 LEU A O 1
ATOM 1050 N N . ALA A 1 135 ? -6.416 -1.254 6.568 1.00 97.19 135 ALA A N 1
ATOM 1051 C CA . ALA A 1 135 ? -5.105 -0.875 6.080 1.00 97.19 135 ALA A CA 1
ATOM 1052 C C . ALA A 1 135 ? -5.200 0.157 4.959 1.00 97.19 135 ALA A C 1
ATOM 1054 O O . ALA A 1 135 ? -6.113 0.119 4.144 1.00 97.19 135 ALA A O 1
ATOM 1055 N N . ILE A 1 136 ? -4.227 1.060 4.894 1.00 95.31 136 ILE A N 1
ATOM 1056 C CA . ILE A 1 136 ? -4.056 1.987 3.779 1.00 95.31 136 ILE A CA 1
ATOM 1057 C C . ILE A 1 136 ? -2.664 1.841 3.191 1.00 95.31 136 ILE A C 1
ATOM 1059 O O . ILE A 1 136 ? -1.675 1.736 3.920 1.00 95.31 136 ILE A O 1
ATOM 1063 N N . VAL A 1 137 ? -2.588 1.865 1.868 1.00 93.44 137 VAL A N 1
ATOM 1064 C CA . VAL A 1 137 ? -1.331 1.902 1.132 1.00 93.44 137 VAL A CA 1
ATOM 1065 C C . VAL A 1 137 ? -1.486 2.793 -0.095 1.00 93.44 137 VAL A C 1
ATOM 1067 O O . VAL A 1 137 ? -2.440 2.668 -0.861 1.00 93.44 137 VAL A O 1
ATOM 1070 N N . GLU A 1 138 ? -0.545 3.712 -0.283 1.00 90.56 138 GLU A N 1
ATOM 1071 C CA . GLU A 1 138 ? -0.386 4.426 -1.547 1.00 90.56 138 GLU A CA 1
ATOM 1072 C C . GLU A 1 138 ? 0.534 3.624 -2.468 1.00 90.56 138 GLU A C 1
ATOM 1074 O O . GLU A 1 138 ? 1.584 3.130 -2.041 1.00 90.56 138 GLU A O 1
ATOM 1079 N N . TYR A 1 139 ? 0.163 3.535 -3.739 1.00 87.69 139 TYR A N 1
ATOM 1080 C CA . TYR A 1 139 ? 1.001 2.995 -4.796 1.00 87.69 139 TYR A CA 1
ATOM 1081 C C . TYR A 1 139 ? 1.014 3.946 -5.983 1.00 87.69 139 TYR A C 1
ATOM 1083 O O . TYR A 1 139 ? 0.046 4.648 -6.268 1.00 87.69 139 TYR A O 1
ATOM 1091 N N . SER A 1 140 ? 2.140 3.992 -6.676 1.00 82.38 140 SER A N 1
ATOM 1092 C CA . SER A 1 140 ? 2.334 4.871 -7.820 1.00 82.38 140 SER A CA 1
ATOM 1093 C C . SER A 1 140 ? 2.812 4.082 -9.016 1.00 82.38 140 SER A C 1
ATOM 1095 O O . SER A 1 140 ? 3.621 3.168 -8.872 1.00 82.38 140 SER A O 1
ATOM 1097 N N . SER A 1 141 ? 2.310 4.458 -10.186 1.00 75.69 141 SER A N 1
ATOM 1098 C CA . SER A 1 141 ? 2.854 4.035 -11.468 1.00 75.69 141 SER A CA 1
ATOM 1099 C C . SER A 1 141 ? 3.534 5.242 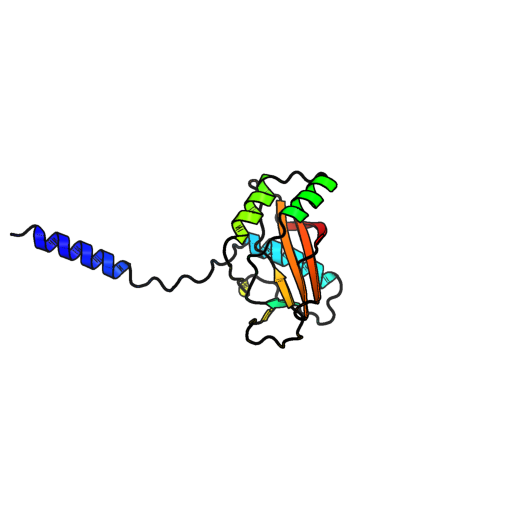-12.092 1.00 75.69 141 SER A C 1
ATOM 1101 O O . SER A 1 141 ? 2.864 6.169 -12.553 1.00 75.69 141 SER A O 1
ATOM 1103 N N . MET A 1 142 ? 4.863 5.249 -12.108 1.00 71.44 142 MET A N 1
ATOM 1104 C CA . MET A 1 142 ? 5.635 6.244 -12.846 1.00 71.44 142 MET A CA 1
ATOM 1105 C C . MET A 1 142 ? 5.944 5.706 -14.236 1.00 71.44 142 MET A C 1
ATOM 1107 O O . MET A 1 142 ? 6.238 4.535 -14.391 1.00 71.44 142 MET A O 1
ATOM 1111 N N . SER A 1 143 ? 5.858 6.551 -15.255 1.00 62.03 143 SER A N 1
ATOM 1112 C CA . SER A 1 143 ? 6.174 6.232 -16.658 1.00 62.03 143 SER A CA 1
ATOM 1113 C C . SER A 1 143 ? 7.320 7.091 -17.210 1.00 62.03 143 SER A C 1
ATOM 1115 O O . SER A 1 143 ? 7.910 6.749 -18.230 1.00 62.03 143 SER A O 1
ATOM 1117 N N . ALA A 1 144 ? 7.654 8.193 -16.527 1.00 56.56 144 ALA A N 1
ATOM 1118 C CA . ALA A 1 144 ? 8.823 9.043 -16.754 1.00 56.56 144 ALA A CA 1
ATOM 1119 C C . ALA A 1 144 ? 9.073 9.926 -15.505 1.00 56.56 144 ALA A C 1
ATOM 1121 O O . ALA A 1 144 ? 8.156 10.058 -14.689 1.00 56.56 144 ALA A O 1
ATOM 1122 N N . PRO A 1 145 ? 10.230 10.616 -15.378 1.00 51.50 145 PRO A N 1
ATOM 1123 C CA . PRO A 1 145 ? 10.587 11.458 -14.220 1.00 51.50 145 PRO A CA 1
ATOM 1124 C C . PRO A 1 145 ? 9.613 12.589 -13.831 1.00 51.50 145 PRO A C 1
ATOM 1126 O O . PRO A 1 145 ? 9.867 13.282 -12.854 1.00 51.50 145 PRO A O 1
ATOM 1129 N N . LEU A 1 146 ? 8.533 12.809 -14.588 1.00 53.69 146 LEU A N 1
ATOM 1130 C CA . LEU A 1 146 ? 7.480 13.805 -14.333 1.00 53.69 146 LEU A CA 1
ATOM 1131 C C . LEU A 1 146 ? 6.090 13.331 -14.807 1.00 53.69 146 LEU A C 1
ATOM 1133 O O . LEU A 1 146 ? 5.171 14.136 -14.947 1.00 53.69 146 LEU A O 1
ATOM 1137 N N . ALA A 1 147 ? 5.938 12.042 -15.123 1.00 56.62 147 ALA A N 1
ATOM 1138 C CA . ALA A 1 147 ? 4.689 11.475 -15.618 1.00 56.62 147 ALA A CA 1
ATOM 1139 C C . ALA A 1 147 ? 4.372 10.209 -14.827 1.00 56.62 147 ALA A C 1
ATOM 1141 O O . ALA A 1 147 ? 4.962 9.154 -15.060 1.00 56.62 147 ALA A O 1
ATOM 1142 N N . GLY A 1 148 ? 3.434 10.315 -13.897 1.00 65.50 148 GLY A N 1
ATOM 1143 C CA . GLY A 1 148 ? 2.946 9.190 -13.118 1.00 65.50 148 GLY A CA 1
ATOM 1144 C C . GLY A 1 148 ? 1.589 9.495 -12.507 1.00 65.50 148 GLY A C 1
ATOM 1145 O O . GLY A 1 148 ? 1.167 10.651 -12.457 1.00 65.50 148 GLY A O 1
ATOM 1146 N N . CYS A 1 149 ? 0.904 8.451 -12.064 1.00 75.38 149 CYS A N 1
ATOM 1147 C CA . CYS A 1 149 ? -0.284 8.570 -11.230 1.00 75.38 149 CYS A CA 1
ATOM 1148 C C . CYS A 1 149 ? -0.023 7.903 -9.881 1.00 75.38 149 CYS A C 1
ATOM 1150 O O . CYS A 1 149 ? 0.652 6.873 -9.802 1.00 75.38 149 CYS A O 1
ATOM 1152 N N . GLY A 1 150 ? -0.543 8.522 -8.825 1.00 83.38 150 GLY A N 1
ATOM 1153 C CA . GLY A 1 150 ? -0.652 7.915 -7.512 1.00 83.38 150 GLY A CA 1
ATOM 1154 C C . GLY A 1 150 ? -2.065 7.425 -7.281 1.00 83.38 150 GLY A C 1
ATOM 1155 O O . GLY A 1 150 ? -3.033 8.030 -7.739 1.00 83.38 150 GLY A O 1
ATOM 1156 N N . MET A 1 151 ? -2.174 6.333 -6.550 1.00 89.19 151 MET A N 1
ATOM 1157 C CA . MET A 1 151 ? -3.428 5.757 -6.106 1.00 89.19 151 MET A CA 1
ATOM 1158 C C . MET A 1 151 ? -3.302 5.471 -4.614 1.00 89.19 151 MET A C 1
ATOM 1160 O O . MET A 1 151 ? -2.254 5.018 -4.153 1.00 89.19 151 MET A O 1
ATOM 1164 N N . ALA A 1 152 ? -4.365 5.718 -3.865 1.00 91.62 152 ALA A N 1
ATOM 1165 C CA . ALA A 1 152 ? -4.504 5.264 -2.493 1.00 91.62 152 ALA A CA 1
ATOM 1166 C C . ALA A 1 152 ? -5.515 4.123 -2.464 1.00 91.62 152 ALA A C 1
ATOM 1168 O O . ALA A 1 152 ? -6.613 4.274 -2.994 1.00 91.62 152 ALA A O 1
ATOM 1169 N N . ALA A 1 153 ? -5.152 3.000 -1.852 1.00 94.50 153 ALA A N 1
ATOM 1170 C CA . ALA A 1 153 ? -6.062 1.892 -1.603 1.00 94.50 153 ALA A CA 1
ATOM 1171 C C . ALA A 1 153 ? -6.333 1.780 -0.103 1.00 94.50 153 ALA A C 1
ATOM 1173 O O . ALA A 1 153 ? -5.396 1.720 0.697 1.00 94.50 153 ALA A O 1
ATOM 1174 N N . LEU A 1 154 ? -7.612 1.720 0.258 1.00 96.00 154 LEU A N 1
ATOM 1175 C CA . LEU A 1 154 ? -8.080 1.315 1.577 1.00 96.00 154 LEU A CA 1
ATOM 1176 C C . LEU A 1 154 ? -8.545 -0.136 1.491 1.00 96.00 154 LEU A C 1
ATOM 1178 O O . LEU A 1 154 ? -9.307 -0.512 0.593 1.00 96.00 154 LEU A O 1
ATOM 1182 N N . LEU A 1 155 ? -8.072 -0.937 2.436 1.00 97.75 155 LEU A N 1
ATOM 1183 C CA . LEU A 1 155 ? -8.361 -2.351 2.530 1.00 97.75 155 LEU A CA 1
ATOM 1184 C C . LEU A 1 155 ? -9.025 -2.673 3.865 1.00 97.75 155 LEU A C 1
ATOM 1186 O O . LEU A 1 155 ? -8.632 -2.140 4.905 1.00 97.75 155 LEU A O 1
ATOM 1190 N N . GLU A 1 156 ? -9.984 -3.589 3.820 1.00 96.75 156 GLU A N 1
ATOM 1191 C CA . GLU A 1 156 ? -10.616 -4.215 4.979 1.00 96.75 156 GLU A CA 1
ATOM 1192 C C . GLU A 1 156 ? -10.182 -5.674 5.080 1.00 96.75 156 GLU A C 1
ATOM 1194 O O . GLU A 1 156 ? -10.003 -6.361 4.069 1.00 96.75 156 GLU A O 1
ATOM 1199 N N . LYS A 1 157 ? -9.983 -6.144 6.312 1.00 96.81 157 LYS A N 1
ATOM 1200 C CA . LYS A 1 157 ? -9.656 -7.539 6.582 1.00 96.81 157 LYS A CA 1
ATOM 1201 C C . LYS A 1 157 ? -10.931 -8.346 6.799 1.00 96.81 157 LYS A C 1
ATOM 1203 O O . LYS A 1 157 ? -11.589 -8.211 7.830 1.00 96.81 157 LYS A O 1
ATOM 1208 N N . GLU A 1 158 ? -11.226 -9.245 5.869 1.00 96.38 158 GLU A N 1
ATOM 1209 C CA . GLU A 1 158 ? -12.386 -10.138 5.904 1.00 96.38 158 GLU A CA 1
ATOM 1210 C C . GLU A 1 158 ? -11.931 -11.595 5.791 1.00 96.38 158 GLU A C 1
ATOM 1212 O O . GLU A 1 158 ? -11.120 -11.936 4.934 1.00 96.38 158 GLU A O 1
ATOM 1217 N N . ASP A 1 159 ? -12.417 -12.465 6.681 1.00 94.31 159 ASP A N 1
ATOM 1218 C CA . ASP A 1 159 ? -12.061 -13.895 6.723 1.00 94.31 159 ASP A CA 1
ATOM 1219 C C . ASP A 1 159 ? -10.544 -14.191 6.733 1.00 94.31 159 ASP A C 1
ATOM 1221 O O . ASP A 1 159 ? -10.092 -15.274 6.368 1.00 94.31 159 ASP A O 1
ATOM 1225 N N . GLY A 1 160 ? -9.748 -13.236 7.228 1.00 93.38 160 GLY A N 1
ATOM 1226 C CA . GLY A 1 160 ? -8.290 -13.334 7.309 1.00 93.38 160 GLY A CA 1
ATOM 1227 C C . GLY A 1 160 ? -7.542 -12.772 6.099 1.00 93.38 160 GLY A C 1
ATOM 1228 O O . GLY A 1 160 ? -6.324 -12.633 6.185 1.00 93.38 160 GLY A O 1
ATOM 1229 N N . GLU A 1 161 ? -8.253 -12.382 5.044 1.00 95.69 161 GLU A N 1
ATOM 1230 C CA . GLU A 1 161 ? -7.706 -11.854 3.796 1.00 95.69 161 GLU A CA 1
ATOM 1231 C C . GLU A 1 161 ? -7.949 -10.344 3.680 1.00 95.69 161 GLU A C 1
ATOM 1233 O O . GLU A 1 161 ? -8.933 -9.814 4.199 1.00 95.69 161 GLU A O 1
ATOM 1238 N N . TRP A 1 162 ? -7.052 -9.639 2.993 1.00 98.00 162 TRP A N 1
ATOM 1239 C CA . TRP A 1 162 ? -7.204 -8.207 2.731 1.00 98.00 162 TRP A CA 1
ATOM 1240 C C . TRP A 1 162 ? -7.955 -7.974 1.429 1.00 98.00 162 TRP A C 1
ATOM 1242 O O . TRP A 1 162 ? -7.533 -8.436 0.369 1.00 98.00 162 TRP A O 1
ATOM 1252 N N . GLN A 1 163 ? -9.036 -7.205 1.497 1.00 97.38 163 GLN A N 1
ATOM 1253 C CA . GLN A 1 163 ? -9.844 -6.843 0.341 1.00 97.38 163 GLN A CA 1
ATOM 1254 C C . GLN A 1 163 ? -9.859 -5.334 0.157 1.00 97.38 163 GLN A C 1
ATOM 1256 O O . GLN A 1 163 ? -10.033 -4.580 1.109 1.00 97.38 163 GLN A O 1
ATOM 1261 N N . ILE A 1 164 ? -9.687 -4.884 -1.083 1.00 97.00 164 ILE A N 1
ATOM 1262 C CA . ILE A 1 164 ? -9.762 -3.463 -1.418 1.00 97.00 164 ILE A CA 1
ATOM 1263 C C . ILE A 1 16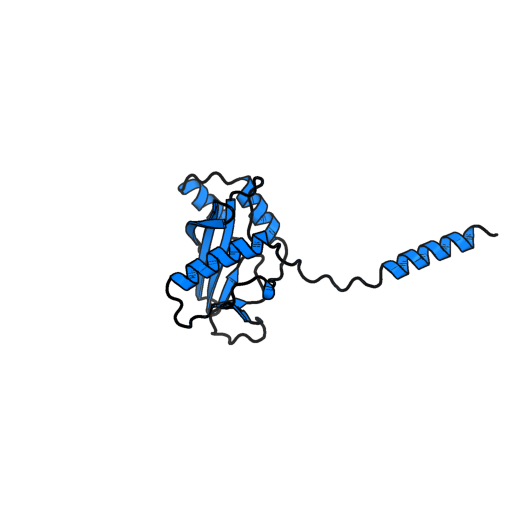4 ? -11.229 -3.034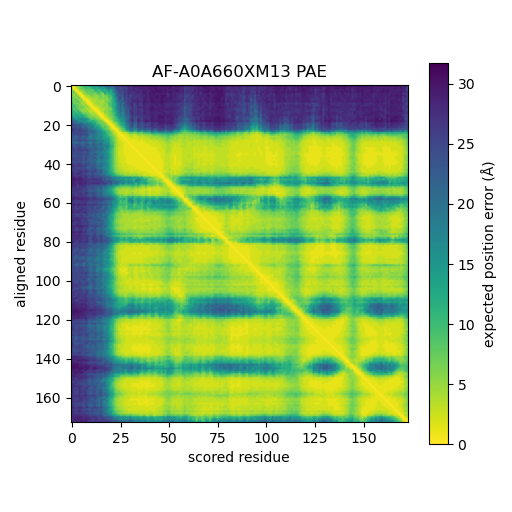 -1.395 1.00 97.00 164 ILE A C 1
ATOM 1265 O O . ILE A 1 164 ? -12.025 -3.514 -2.200 1.00 97.00 164 ILE A O 1
ATOM 1269 N N . VAL A 1 165 ? -11.566 -2.101 -0.507 1.00 95.44 165 VAL A N 1
ATOM 1270 C CA . VAL A 1 165 ? -12.929 -1.561 -0.362 1.00 95.44 165 VAL A CA 1
ATOM 1271 C C . VAL A 1 165 ? -13.068 -0.154 -0.927 1.00 95.44 165 VAL A C 1
ATOM 1273 O O . VAL A 1 165 ? -14.174 0.286 -1.235 1.00 95.44 165 VAL A O 1
ATOM 1276 N N . TRP A 1 166 ? -11.950 0.549 -1.109 1.00 94.12 166 TRP A N 1
ATOM 1277 C CA . TRP A 1 166 ? -11.930 1.886 -1.684 1.00 94.12 166 TRP A CA 1
ATOM 1278 C C . TRP A 1 166 ? -10.591 2.169 -2.361 1.00 94.12 166 TRP A C 1
ATOM 1280 O O . TRP A 1 166 ? -9.533 1.740 -1.893 1.00 94.12 166 TRP A O 1
ATOM 1290 N N . VAL A 1 167 ? -10.652 2.880 -3.485 1.00 92.38 167 VAL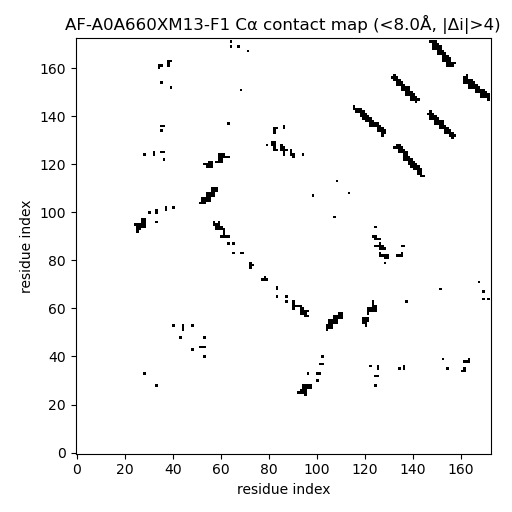 A N 1
ATOM 1291 C CA . VAL A 1 167 ? -9.486 3.313 -4.254 1.00 92.38 167 VAL A CA 1
ATOM 1292 C C . VAL A 1 167 ? -9.737 4.721 -4.767 1.00 92.38 167 VAL A C 1
ATOM 1294 O O . VAL A 1 167 ? -10.761 4.958 -5.401 1.00 92.38 167 VAL A O 1
ATOM 1297 N N . GLU A 1 168 ? -8.771 5.611 -4.573 1.00 90.06 168 GLU A N 1
ATOM 1298 C CA . GLU A 1 168 ? -8.834 6.990 -5.060 1.00 90.06 168 GLU A CA 1
ATOM 1299 C C . GLU A 1 168 ? -7.547 7.378 -5.771 1.00 90.06 168 GLU A C 1
ATOM 1301 O O . GLU A 1 168 ? -6.447 6.969 -5.383 1.00 90.06 168 GLU A O 1
ATOM 1306 N N . MET A 1 169 ? -7.681 8.196 -6.813 1.00 87.25 169 MET A N 1
ATOM 1307 C CA . MET A 1 169 ? -6.527 8.749 -7.502 1.00 87.25 169 MET A CA 1
ATOM 1308 C C . MET A 1 169 ? -5.991 9.935 -6.706 1.00 87.25 169 MET A C 1
ATOM 1310 O O . MET A 1 169 ? -6.661 10.950 -6.537 1.00 87.25 169 MET A O 1
ATOM 1314 N N . ILE A 1 170 ? -4.740 9.838 -6.270 1.00 80.06 170 ILE A N 1
ATOM 1315 C CA . ILE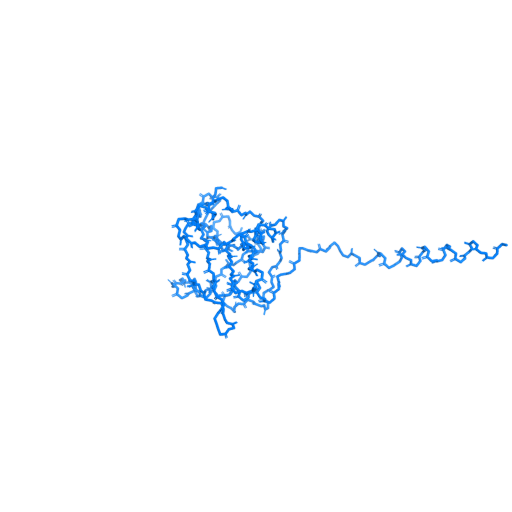 A 1 170 ? -4.057 10.916 -5.560 1.00 80.06 170 ILE A CA 1
ATOM 1316 C C . ILE A 1 170 ? -2.955 11.496 -6.443 1.00 80.06 170 ILE A C 1
ATOM 1318 O O . ILE A 1 170 ? -2.110 10.789 -6.995 1.00 80.06 170 ILE A O 1
ATOM 1322 N N . TRP A 1 171 ? -2.954 12.820 -6.597 1.00 64.50 171 TRP A N 1
ATOM 1323 C CA . TRP A 1 171 ? -1.851 13.492 -7.273 1.00 64.50 171 TRP A CA 1
ATOM 1324 C C . TRP A 1 171 ? -0.599 13.412 -6.400 1.00 64.50 171 TRP A C 1
ATOM 1326 O O . TRP A 1 171 ? -0.601 13.839 -5.244 1.00 64.50 171 TRP A O 1
ATOM 1336 N N . ILE A 1 172 ? 0.470 12.867 -6.973 1.00 58.94 172 ILE A N 1
ATOM 1337 C CA . ILE A 1 172 ? 1.807 12.870 -6.383 1.00 58.94 172 ILE A CA 1
ATOM 1338 C C . ILE A 1 172 ? 2.550 14.030 -7.046 1.00 58.94 172 ILE A C 1
ATOM 1340 O O . ILE A 1 172 ? 2.726 14.026 -8.265 1.00 58.94 172 ILE A O 1
ATOM 1344 N N . SER A 1 173 ? 2.890 15.052 -6.259 1.00 46.97 173 SER A N 1
ATOM 1345 C CA . SER A 1 173 ? 3.653 16.232 -6.694 1.00 46.97 173 SER A CA 1
ATOM 1346 C C . SER A 1 173 ? 5.140 16.073 -6.429 1.00 46.97 173 SER A C 1
ATOM 1348 O O . SER A 1 173 ? 5.452 15.673 -5.283 1.00 46.97 173 SER A O 1
#